Protein AF-A0A9D1V8M0-F1 (afdb_monomer_lite)

Structure (mmCIF, N/CA/C/O backbone):
data_AF-A0A9D1V8M0-F1
#
_entry.id   AF-A0A9D1V8M0-F1
#
loop_
_atom_site.group_PDB
_atom_site.id
_atom_site.type_symbol
_atom_site.label_atom_id
_atom_site.label_alt_id
_atom_site.label_comp_id
_atom_site.label_asym_id
_atom_site.label_entity_id
_atom_site.label_seq_id
_atom_site.pdbx_PDB_ins_code
_atom_site.Cartn_x
_atom_site.Cartn_y
_atom_site.Cartn_z
_atom_site.occupancy
_atom_site.B_iso_or_equiv
_atom_site.auth_seq_id
_atom_site.auth_comp_id
_atom_site.auth_asym_id
_atom_site.auth_atom_id
_atom_site.pdbx_PDB_model_num
ATOM 1 N N . MET A 1 1 ? -7.536 -2.371 11.440 1.00 57.44 1 MET A N 1
ATOM 2 C CA . MET A 1 1 ? -7.067 -2.830 10.118 1.00 57.44 1 MET A CA 1
ATOM 3 C C . MET A 1 1 ? -6.459 -1.662 9.355 1.00 57.44 1 MET A C 1
ATOM 5 O O . MET A 1 1 ? -6.900 -0.531 9.549 1.00 57.44 1 MET A O 1
ATOM 9 N N . ILE A 1 2 ? -5.401 -1.908 8.578 1.00 64.06 2 ILE A N 1
ATOM 10 C CA . ILE A 1 2 ? -4.592 -0.877 7.906 1.00 64.06 2 ILE A CA 1
ATOM 11 C C . ILE A 1 2 ? -4.812 -0.984 6.394 1.00 64.06 2 ILE A C 1
ATOM 13 O O . ILE A 1 2 ? -4.782 -2.082 5.847 1.00 64.06 2 ILE A O 1
ATOM 17 N N . ALA A 1 3 ? -5.012 0.140 5.714 1.00 74.75 3 ALA A N 1
ATOM 18 C CA . ALA A 1 3 ? -4.910 0.241 4.265 1.00 74.75 3 ALA A CA 1
ATOM 19 C C . ALA A 1 3 ? -3.554 0.866 3.923 1.00 74.75 3 ALA A C 1
ATOM 21 O O . ALA A 1 3 ? -3.207 1.942 4.411 1.00 74.75 3 ALA A O 1
ATOM 22 N N . PHE A 1 4 ? -2.760 0.188 3.110 1.00 77.25 4 PHE A N 1
ATOM 23 C CA . PHE A 1 4 ? -1.443 0.664 2.716 1.00 77.25 4 PHE A CA 1
ATOM 24 C C . PHE A 1 4 ? -1.475 1.099 1.257 1.00 77.25 4 PHE A C 1
ATOM 26 O O . PHE A 1 4 ? -1.842 0.323 0.377 1.00 77.25 4 PHE A O 1
ATOM 33 N N . ASN A 1 5 ? -1.082 2.340 1.002 1.00 83.00 5 ASN A N 1
ATOM 34 C CA . ASN A 1 5 ? -0.943 2.879 -0.338 1.00 83.00 5 ASN A CA 1
ATOM 35 C C . ASN A 1 5 ? 0.468 3.443 -0.507 1.00 83.00 5 ASN A C 1
ATOM 37 O O . ASN A 1 5 ? 0.966 4.137 0.379 1.00 83.00 5 ASN A O 1
ATOM 41 N N . TYR A 1 6 ? 1.121 3.186 -1.629 1.00 81.62 6 TYR A N 1
ATOM 42 C CA . TYR A 1 6 ? 2.379 3.846 -1.945 1.00 81.62 6 TYR A CA 1
ATOM 43 C C . TYR A 1 6 ? 2.433 4.239 -3.417 1.00 81.62 6 TYR A C 1
ATOM 45 O O . TYR A 1 6 ? 1.841 3.599 -4.285 1.00 81.62 6 TYR A O 1
ATOM 53 N N . VAL A 1 7 ? 3.165 5.316 -3.673 1.00 85.56 7 VAL A N 1
ATOM 54 C CA . VAL A 1 7 ? 3.464 5.811 -5.009 1.00 85.56 7 VAL A CA 1
ATOM 55 C C . VAL A 1 7 ? 4.975 5.880 -5.159 1.00 85.56 7 VAL A C 1
ATOM 57 O O . VAL A 1 7 ? 5.634 6.554 -4.368 1.00 85.56 7 VAL A O 1
ATOM 60 N N . ALA A 1 8 ? 5.527 5.201 -6.157 1.00 82.94 8 ALA A N 1
ATOM 61 C CA . ALA A 1 8 ? 6.929 5.334 -6.537 1.00 82.94 8 ALA A CA 1
ATOM 62 C C . ALA A 1 8 ? 7.027 6.012 -7.907 1.00 82.94 8 ALA A C 1
ATOM 64 O O . ALA A 1 8 ? 6.364 5.599 -8.850 1.00 82.94 8 ALA A O 1
ATOM 65 N N . GLU A 1 9 ? 7.845 7.049 -8.026 1.00 82.75 9 GLU A N 1
ATOM 66 C CA . GLU A 1 9 ? 8.173 7.713 -9.284 1.00 82.75 9 GLU A CA 1
ATOM 67 C C . GLU A 1 9 ? 9.642 7.434 -9.613 1.00 82.75 9 GLU A C 1
ATOM 69 O O . GLU A 1 9 ? 10.534 7.719 -8.807 1.00 82.75 9 GLU A O 1
ATOM 74 N N . LEU A 1 10 ? 9.874 6.871 -10.797 1.00 81.50 10 LEU A N 1
ATOM 75 C CA . LEU A 1 10 ? 11.191 6.562 -11.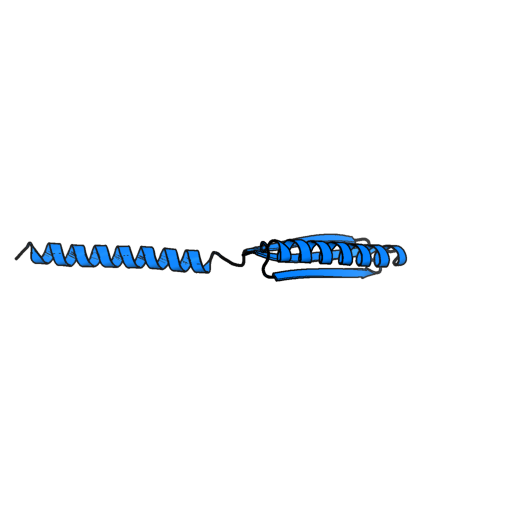343 1.00 81.50 10 LEU A CA 1
ATOM 76 C C . LEU A 1 10 ? 11.355 7.313 -12.665 1.00 81.50 10 LEU A C 1
ATOM 78 O O . LEU A 1 10 ? 10.512 7.192 -13.556 1.00 81.50 10 LEU A O 1
ATOM 82 N N . GLY A 1 11 ? 12.427 8.081 -12.805 1.00 76.56 11 GLY A N 1
ATOM 83 C CA . GLY A 1 11 ? 12.769 8.760 -14.044 1.00 76.56 11 GLY A CA 1
ATOM 84 C C . GLY A 1 11 ? 14.271 8.838 -14.274 1.00 76.56 11 GLY A C 1
ATOM 85 O O . GLY A 1 11 ? 15.046 9.053 -13.343 1.00 76.56 11 GLY A O 1
ATOM 86 N N . SER A 1 12 ? 14.673 8.638 -15.526 1.00 71.62 12 SER A N 1
ATOM 87 C CA . SER A 1 12 ? 16.058 8.712 -15.991 1.00 71.62 12 SER A CA 1
ATOM 88 C C . SER A 1 12 ? 16.102 9.277 -17.404 1.00 71.62 12 SER A C 1
ATOM 90 O O . SER A 1 12 ? 15.154 9.135 -18.180 1.00 71.62 12 SER A O 1
ATOM 92 N N . GLU A 1 13 ? 17.234 9.880 -17.750 1.00 70.06 13 GLU A N 1
ATOM 93 C CA . GLU A 1 13 ? 17.539 10.338 -19.106 1.00 70.06 13 GLU A CA 1
ATOM 94 C C . GLU A 1 13 ? 17.841 9.166 -20.066 1.00 70.06 13 GLU A C 1
ATOM 96 O O . GLU A 1 13 ? 17.583 9.271 -21.261 1.00 70.06 13 GLU A O 1
ATOM 101 N N . LEU A 1 14 ? 18.301 8.014 -19.551 1.00 62.72 14 LEU A N 1
ATOM 102 C CA . LEU A 1 14 ? 18.676 6.813 -20.317 1.00 62.72 14 LEU A CA 1
ATOM 103 C C . LEU A 1 14 ? 17.717 5.653 -19.980 1.00 62.72 14 LEU A C 1
ATOM 105 O O . LEU A 1 14 ? 17.989 4.791 -19.145 1.00 62.72 14 LEU A O 1
ATOM 109 N N . GLY A 1 15 ? 16.537 5.661 -20.604 1.00 61.03 15 GLY A N 1
ATOM 110 C CA . GLY A 1 15 ? 15.335 4.931 -20.171 1.00 61.03 15 GLY A CA 1
ATOM 111 C C . GLY A 1 15 ? 15.362 3.391 -20.095 1.00 61.03 15 GLY A C 1
ATOM 112 O O . GLY A 1 15 ? 14.412 2.828 -19.558 1.00 61.03 15 GLY A O 1
ATOM 113 N N . GLN A 1 16 ? 16.391 2.677 -20.568 1.00 67.38 16 GLN A N 1
ATOM 114 C CA . GLN A 1 16 ? 16.369 1.198 -20.596 1.00 67.38 16 GLN A CA 1
ATOM 115 C C . GLN A 1 16 ? 16.539 0.550 -19.212 1.00 67.38 16 GLN A C 1
ATOM 117 O O . GLN A 1 16 ? 15.768 -0.337 -18.844 1.00 67.38 16 GLN A O 1
ATOM 122 N N . ASN A 1 17 ? 17.488 1.025 -18.402 1.00 74.62 17 ASN A N 1
ATOM 123 C CA . ASN A 1 17 ? 17.762 0.430 -17.086 1.00 74.62 17 ASN A CA 1
ATOM 124 C C . ASN A 1 17 ? 16.625 0.672 -16.082 1.00 74.62 17 ASN A C 1
ATOM 126 O O . ASN A 1 17 ? 16.446 -0.092 -15.133 1.00 74.62 17 ASN A O 1
ATOM 130 N N . MET A 1 18 ? 15.821 1.715 -16.299 1.00 75.31 18 MET A N 1
ATOM 131 C CA . MET A 1 18 ? 14.734 2.050 -15.388 1.00 75.31 18 MET A CA 1
ATOM 132 C C . MET A 1 18 ? 13.458 1.238 -15.606 1.00 75.31 18 MET A C 1
ATOM 134 O O . MET A 1 18 ? 12.707 1.062 -14.650 1.00 75.31 18 MET A O 1
ATOM 138 N N . VAL A 1 19 ? 13.218 0.689 -16.801 1.00 78.81 19 VAL A N 1
ATOM 139 C CA . VAL A 1 19 ? 12.096 -0.246 -17.01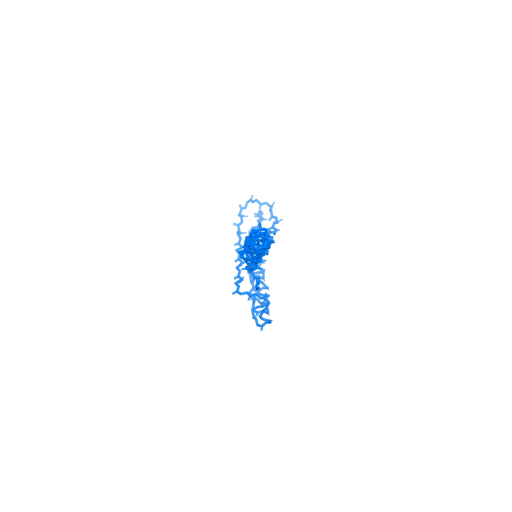0 1.00 78.81 19 VAL A CA 1
ATOM 140 C C . VAL A 1 19 ? 12.328 -1.525 -16.207 1.00 78.81 19 VAL A C 1
ATOM 142 O O . VAL A 1 19 ? 11.426 -1.996 -15.515 1.00 78.81 19 VAL A O 1
ATOM 145 N N . LEU A 1 20 ? 13.562 -2.041 -16.224 1.00 82.62 20 LEU A N 1
ATOM 146 C CA . LEU A 1 20 ? 13.956 -3.192 -15.413 1.00 82.62 20 LEU A CA 1
ATOM 147 C C . LEU A 1 20 ? 13.830 -2.885 -13.912 1.00 82.62 20 LEU A C 1
ATOM 149 O O . LEU A 1 20 ? 13.264 -3.679 -13.163 1.00 82.62 20 LEU A O 1
ATOM 153 N N . ALA A 1 21 ? 14.300 -1.711 -13.479 1.00 80.38 21 ALA A N 1
ATOM 154 C CA . ALA A 1 21 ? 14.176 -1.276 -12.090 1.00 80.38 21 ALA A CA 1
ATOM 155 C C . ALA A 1 21 ? 12.707 -1.149 -11.650 1.00 80.38 21 ALA A C 1
ATOM 157 O O . ALA A 1 21 ? 12.359 -1.601 -10.563 1.00 80.38 21 ALA A O 1
ATOM 158 N N . ALA A 1 22 ? 11.831 -0.599 -12.497 1.00 82.00 22 ALA A N 1
ATOM 159 C CA . ALA A 1 22 ? 10.400 -0.489 -12.223 1.00 82.00 22 ALA A CA 1
ATOM 160 C C . ALA A 1 22 ? 9.722 -1.864 -12.134 1.00 82.00 22 ALA A C 1
ATOM 162 O O . ALA A 1 22 ? 8.914 -2.089 -11.233 1.00 82.00 22 ALA A O 1
ATOM 163 N N . ALA A 1 23 ? 10.082 -2.797 -13.019 1.00 84.12 23 ALA A N 1
ATOM 164 C CA . ALA A 1 23 ? 9.581 -4.168 -12.982 1.00 84.12 23 ALA A CA 1
ATOM 165 C C . ALA A 1 23 ? 10.013 -4.896 -11.697 1.00 84.12 23 ALA A C 1
ATOM 167 O O . ALA A 1 23 ? 9.183 -5.510 -11.026 1.00 84.12 23 ALA A O 1
ATOM 168 N N . LEU A 1 24 ? 11.283 -4.765 -11.298 1.00 87.50 24 LEU A N 1
ATOM 169 C CA . LEU A 1 24 ? 11.785 -5.318 -10.036 1.00 87.50 24 LEU A CA 1
ATOM 170 C C . LEU A 1 24 ? 11.081 -4.699 -8.826 1.00 87.50 24 LEU A C 1
ATOM 172 O O . LEU A 1 24 ? 10.665 -5.419 -7.918 1.00 87.50 24 LEU A O 1
ATOM 176 N N . LEU A 1 25 ? 10.895 -3.377 -8.833 1.00 84.06 25 LEU A N 1
ATOM 177 C CA . LEU A 1 25 ? 10.183 -2.669 -7.773 1.00 84.06 25 LEU A CA 1
ATOM 178 C C . LEU A 1 25 ? 8.722 -3.127 -7.680 1.00 84.06 25 LEU A C 1
ATOM 180 O O . LEU A 1 25 ? 8.181 -3.238 -6.579 1.00 84.06 25 LEU A O 1
ATOM 184 N N . ARG A 1 26 ? 8.093 -3.431 -8.822 1.00 85.81 26 ARG A N 1
ATOM 185 C CA . ARG A 1 26 ? 6.728 -3.954 -8.864 1.00 85.81 26 ARG A CA 1
ATOM 186 C C . ARG A 1 26 ? 6.637 -5.347 -8.255 1.00 85.81 26 ARG A C 1
ATOM 188 O O . ARG A 1 26 ? 5.794 -5.563 -7.394 1.00 85.81 26 ARG A O 1
ATOM 195 N N . ILE A 1 27 ? 7.536 -6.250 -8.637 1.00 87.44 27 ILE A N 1
ATOM 196 C CA . ILE A 1 27 ? 7.582 -7.613 -8.090 1.00 87.44 27 ILE A CA 1
ATOM 197 C C . ILE A 1 27 ? 7.826 -7.575 -6.577 1.00 87.44 27 ILE A C 1
ATOM 199 O O . ILE A 1 27 ? 7.121 -8.237 -5.816 1.00 87.44 27 ILE A O 1
ATOM 203 N N . ALA A 1 28 ? 8.790 -6.767 -6.124 1.00 84.88 28 ALA A N 1
ATOM 204 C CA . ALA A 1 28 ? 9.077 -6.599 -4.702 1.00 84.88 28 ALA A CA 1
ATOM 205 C C . ALA A 1 28 ? 7.865 -6.041 -3.935 1.00 84.88 28 ALA A C 1
ATOM 207 O O . ALA A 1 28 ? 7.559 -6.500 -2.834 1.00 84.88 28 ALA A O 1
ATOM 208 N N . SER A 1 29 ? 7.149 -5.085 -4.531 1.00 85.31 29 SER A N 1
ATOM 209 C CA . SER A 1 29 ? 5.915 -4.543 -3.971 1.00 85.31 29 SER A CA 1
ATOM 210 C C . SER A 1 29 ? 4.803 -5.584 -3.875 1.00 85.31 29 SER A C 1
ATOM 212 O O . SER A 1 29 ? 4.185 -5.695 -2.818 1.00 85.31 29 SER A O 1
ATOM 214 N N . ASP A 1 30 ? 4.555 -6.349 -4.936 1.00 85.44 30 ASP A N 1
ATOM 215 C CA . ASP A 1 30 ? 3.485 -7.345 -4.946 1.00 85.44 30 ASP A CA 1
ATOM 216 C C . ASP A 1 30 ? 3.768 -8.446 -3.906 1.00 85.44 30 ASP A C 1
ATOM 218 O O . ASP A 1 30 ? 2.875 -8.817 -3.143 1.00 85.44 30 ASP A O 1
ATOM 222 N N . LEU A 1 31 ? 5.027 -8.887 -3.767 1.00 87.38 31 LEU A N 1
ATOM 223 C CA . LEU A 1 31 ? 5.445 -9.817 -2.705 1.00 87.38 31 LEU A CA 1
ATOM 224 C C . LEU A 1 31 ? 5.211 -9.243 -1.302 1.00 87.38 31 LEU A C 1
ATOM 226 O O . LEU A 1 31 ? 4.698 -9.936 -0.418 1.00 87.38 31 LEU A O 1
ATOM 230 N N . PHE A 1 32 ? 5.556 -7.972 -1.094 1.00 82.75 32 PHE A N 1
ATOM 231 C CA . PHE A 1 32 ? 5.332 -7.291 0.178 1.00 82.75 32 PHE A CA 1
ATOM 232 C C . PHE A 1 32 ? 3.835 -7.139 0.493 1.00 82.75 32 PHE A C 1
ATOM 234 O O . PHE A 1 32 ? 3.412 -7.377 1.626 1.00 82.75 32 PHE A O 1
ATOM 241 N N . GLY A 1 33 ? 3.014 -6.817 -0.510 1.00 83.25 33 GLY A N 1
ATOM 242 C CA . GLY A 1 33 ? 1.558 -6.754 -0.390 1.00 83.25 33 GLY A CA 1
ATOM 243 C C . GLY A 1 33 ? 0.943 -8.103 -0.014 1.00 83.25 33 GLY A C 1
ATOM 244 O O . GLY A 1 33 ? 0.166 -8.178 0.940 1.00 83.25 33 GLY A O 1
ATOM 245 N N . VAL A 1 34 ? 1.346 -9.186 -0.689 1.00 84.38 34 VAL A N 1
ATOM 246 C CA . VAL A 1 34 ? 0.905 -10.558 -0.372 1.00 84.38 34 VAL A CA 1
ATOM 247 C C . VAL A 1 34 ? 1.292 -10.948 1.055 1.00 84.38 34 VAL A C 1
ATOM 249 O O . VAL A 1 34 ? 0.467 -11.504 1.783 1.00 84.38 34 VAL A O 1
ATOM 252 N N . TYR A 1 35 ? 2.512 -10.623 1.491 1.00 83.88 35 TYR A N 1
ATOM 253 C CA . TYR A 1 35 ? 2.957 -10.868 2.864 1.00 83.88 35 TYR A CA 1
ATOM 254 C C . TYR A 1 35 ? 2.069 -10.152 3.898 1.00 83.88 35 TYR A C 1
ATOM 256 O O . TYR A 1 35 ? 1.609 -10.776 4.861 1.00 83.88 35 TYR A O 1
ATOM 264 N N . LEU A 1 36 ? 1.776 -8.865 3.683 1.00 79.50 36 LEU A N 1
ATOM 265 C CA . LEU A 1 36 ? 0.953 -8.057 4.590 1.00 79.50 36 LEU A CA 1
ATOM 266 C C . LEU A 1 36 ? -0.503 -8.541 4.675 1.00 79.50 36 LEU A C 1
ATOM 268 O O . LEU A 1 36 ? -1.079 -8.569 5.770 1.00 79.50 36 LEU A O 1
ATOM 272 N N . ILE A 1 37 ? -1.085 -8.939 3.541 1.00 81.44 37 ILE A N 1
ATOM 273 C CA . ILE A 1 37 ? -2.450 -9.481 3.468 1.00 81.44 37 ILE A CA 1
ATOM 274 C C . ILE A 1 37 ? -2.507 -10.869 4.124 1.00 81.44 37 ILE A C 1
ATOM 276 O O . ILE A 1 37 ? -3.396 -11.136 4.932 1.00 81.44 37 ILE A O 1
ATOM 280 N N . SER A 1 38 ? -1.521 -11.735 3.862 1.00 82.50 38 SER A N 1
ATOM 281 C CA . SER A 1 38 ? -1.430 -13.083 4.448 1.00 82.50 38 SER A CA 1
ATOM 282 C C . SER A 1 38 ? -1.340 -13.052 5.980 1.00 82.50 38 SER A C 1
ATOM 284 O O . SER A 1 38 ? -2.002 -13.826 6.673 1.00 82.50 38 SER A O 1
ATOM 286 N N . LYS A 1 39 ? -0.599 -12.087 6.539 1.00 81.62 39 LYS A N 1
ATOM 287 C CA . LYS A 1 39 ? -0.518 -11.860 7.993 1.00 81.62 39 LYS A CA 1
ATOM 288 C C . LYS A 1 39 ? -1.747 -11.151 8.586 1.00 81.62 39 LYS A C 1
ATOM 290 O O . LYS A 1 39 ? -1.746 -10.879 9.786 1.00 81.62 39 LYS A O 1
ATOM 295 N N . ARG A 1 40 ? -2.781 -10.849 7.784 1.00 71.44 40 ARG A N 1
ATOM 296 C CA . ARG A 1 40 ? -3.982 -10.072 8.162 1.00 71.44 40 ARG A CA 1
ATOM 297 C C . ARG A 1 4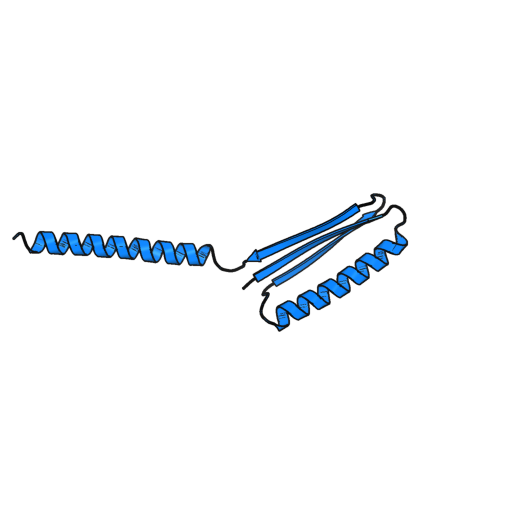0 ? -3.670 -8.708 8.799 1.00 71.44 40 ARG A C 1
ATOM 299 O O . ARG A 1 40 ? -4.453 -8.193 9.593 1.00 71.44 40 ARG A O 1
ATOM 306 N N . GLN A 1 41 ? -2.517 -8.118 8.477 1.00 67.75 41 GLN A N 1
ATOM 307 C CA . GLN A 1 41 ? -2.133 -6.795 8.983 1.00 67.75 41 GLN A CA 1
ATOM 308 C C . GLN A 1 41 ? -2.664 -5.662 8.098 1.00 67.75 41 GLN A C 1
ATOM 310 O O . GLN A 1 41 ? -2.798 -4.526 8.562 1.00 67.75 41 GLN A O 1
ATOM 315 N N . CYS A 1 42 ? -2.996 -5.973 6.844 1.00 70.0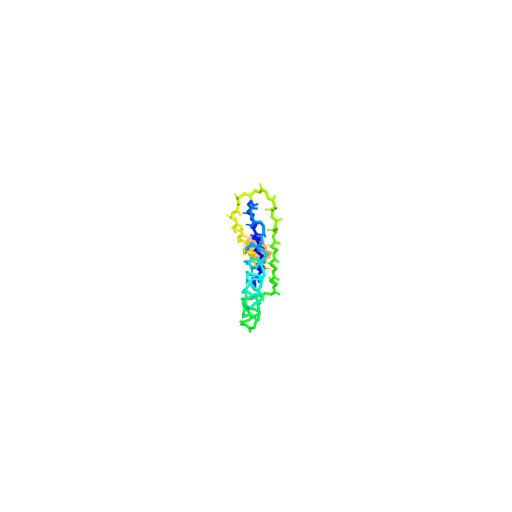6 42 CYS A N 1
ATOM 316 C CA . CYS A 1 42 ? -3.468 -5.021 5.853 1.00 70.06 42 CYS A CA 1
ATOM 317 C C . CYS A 1 42 ? -4.717 -5.549 5.135 1.00 70.06 42 CYS A C 1
ATOM 319 O O . CYS A 1 42 ? -4.708 -6.680 4.657 1.00 70.06 42 CYS A O 1
ATOM 321 N N . ASP A 1 43 ? -5.762 -4.724 5.052 1.00 75.38 43 ASP A N 1
ATOM 322 C CA . ASP A 1 43 ? -7.017 -5.068 4.357 1.00 75.38 43 ASP A CA 1
ATOM 323 C C . ASP A 1 43 ? -6.974 -4.717 2.877 1.00 75.38 43 ASP A C 1
ATOM 325 O O . ASP A 1 43 ? -7.598 -5.372 2.048 1.00 75.38 43 ASP A O 1
ATOM 329 N N . ALA A 1 44 ? -6.252 -3.649 2.551 1.00 76.12 44 ALA A N 1
ATOM 330 C CA . ALA A 1 44 ? -6.151 -3.132 1.203 1.00 76.12 44 ALA A CA 1
ATOM 331 C C . ALA A 1 44 ? -4.729 -2.635 0.969 1.00 76.12 44 ALA A C 1
ATOM 333 O O . ALA A 1 44 ? -4.256 -1.739 1.670 1.00 76.12 44 ALA A O 1
ATOM 334 N N . TYR A 1 45 ? -4.068 -3.211 -0.030 1.00 81.88 45 TYR A N 1
ATOM 335 C CA . TYR A 1 45 ? -2.740 -2.815 -0.478 1.00 81.88 45 TYR A CA 1
ATOM 336 C C . TYR A 1 45 ? -2.835 -2.243 -1.892 1.00 81.88 45 TYR A C 1
ATOM 338 O O . TYR A 1 45 ? -3.364 -2.899 -2.790 1.00 81.88 45 TYR A O 1
ATOM 346 N N . LYS A 1 46 ? -2.317 -1.031 -2.100 1.00 83.81 46 LYS A N 1
ATOM 347 C CA . LYS A 1 46 ? -2.195 -0.418 -3.425 1.00 83.81 46 LYS A CA 1
ATOM 348 C C . LYS A 1 46 ? -0.787 0.126 -3.630 1.00 83.81 46 LYS A C 1
ATOM 350 O O . LYS A 1 46 ? -0.246 0.824 -2.777 1.00 83.81 46 LYS A O 1
ATOM 355 N N . GLY A 1 47 ? -0.218 -0.189 -4.783 1.00 83.56 47 GLY A N 1
ATOM 356 C CA . GLY A 1 47 ? 1.051 0.349 -5.239 1.00 83.56 47 GLY A CA 1
ATOM 357 C C . GLY A 1 47 ? 0.916 0.931 -6.625 1.00 83.56 47 GLY A C 1
ATOM 358 O O . GLY A 1 47 ? 0.579 0.185 -7.542 1.00 83.56 47 GLY A O 1
ATOM 359 N N . ASP A 1 48 ? 1.201 2.219 -6.780 1.00 84.19 48 ASP A N 1
ATOM 360 C CA . ASP A 1 48 ? 1.284 2.870 -8.085 1.00 84.19 48 ASP A CA 1
ATOM 361 C C . ASP A 1 48 ? 2.761 3.182 -8.384 1.00 84.19 48 ASP A C 1
ATOM 363 O O . ASP A 1 48 ? 3.457 3.791 -7.571 1.00 84.19 48 ASP A O 1
ATOM 367 N N . ILE A 1 49 ? 3.266 2.745 -9.540 1.00 84.69 49 ILE A N 1
ATOM 368 C CA . ILE A 1 49 ? 4.638 3.029 -9.984 1.00 84.69 49 ILE A CA 1
ATOM 369 C C . ILE A 1 49 ? 4.549 3.844 -11.271 1.00 84.69 49 ILE A C 1
ATOM 371 O O . ILE A 1 49 ? 4.038 3.360 -12.278 1.00 84.69 49 ILE A O 1
ATOM 375 N N . TYR A 1 50 ? 5.034 5.082 -11.234 1.00 84.06 50 TYR A N 1
ATOM 376 C CA . TYR A 1 50 ? 5.060 5.990 -12.373 1.00 84.06 50 TYR A CA 1
ATOM 377 C C . TYR A 1 50 ? 6.455 6.062 -12.974 1.00 84.06 50 TYR A C 1
ATOM 379 O O . TYR A 1 50 ? 7.457 6.183 -12.268 1.00 84.06 50 TYR A O 1
ATOM 387 N N . PHE A 1 51 ? 6.489 6.052 -14.300 1.00 80.12 51 PHE A N 1
ATOM 388 C CA . PHE A 1 51 ? 7.703 6.180 -15.084 1.00 80.12 51 PHE A CA 1
ATOM 389 C C . PHE A 1 51 ? 7.736 7.550 -15.767 1.00 80.12 51 PHE A C 1
ATOM 391 O O . PHE A 1 51 ? 6.813 7.888 -16.512 1.00 80.12 51 PHE A O 1
ATOM 398 N N . ARG A 1 52 ? 8.777 8.349 -15.512 1.00 78.31 52 ARG A N 1
ATOM 399 C CA . ARG A 1 52 ? 8.987 9.654 -16.161 1.00 78.31 52 ARG A CA 1
ATOM 400 C C . ARG A 1 52 ? 10.229 9.609 -17.049 1.00 78.31 52 ARG A C 1
ATOM 402 O O . ARG A 1 52 ? 11.352 9.578 -16.561 1.00 78.31 52 ARG A O 1
ATOM 409 N N . LEU A 1 53 ? 10.024 9.628 -18.363 1.00 75.75 53 LEU A N 1
ATOM 410 C CA . LEU A 1 53 ? 11.110 9.714 -19.341 1.00 75.75 53 LEU A CA 1
ATOM 411 C C . LEU A 1 53 ? 11.669 11.136 -19.419 1.00 75.75 53 LEU A C 1
ATOM 413 O O . LEU A 1 53 ? 10.906 12.100 -19.419 1.00 75.75 53 LEU A O 1
ATOM 417 N N . GLY A 1 54 ? 12.994 11.257 -19.520 1.00 73.56 54 GLY A N 1
ATOM 418 C CA . GLY A 1 54 ? 13.671 12.534 -19.770 1.00 73.56 54 GLY A CA 1
ATOM 419 C C . GLY A 1 54 ? 13.856 13.425 -18.542 1.00 73.56 54 GLY A C 1
ATOM 420 O O . GLY A 1 54 ? 14.437 14.495 -18.669 1.00 73.56 54 GLY A O 1
ATOM 421 N N . TRP A 1 55 ? 13.406 12.992 -17.361 1.00 72.75 55 TRP A N 1
ATOM 422 C CA . TRP A 1 55 ? 13.660 13.655 -16.081 1.00 72.75 55 TRP A CA 1
ATOM 423 C C . TRP A 1 55 ? 14.338 12.685 -15.127 1.00 72.75 55 TRP A C 1
ATOM 425 O O . TRP A 1 55 ? 13.794 11.620 -14.853 1.00 72.75 55 TRP A O 1
ATOM 435 N N . ASN A 1 56 ? 15.489 13.068 -14.581 1.00 75.19 56 ASN A N 1
ATOM 436 C CA . ASN A 1 56 ? 16.175 12.278 -13.569 1.00 75.19 56 ASN A CA 1
ATOM 437 C C . ASN A 1 56 ? 15.492 12.489 -12.205 1.00 75.19 56 ASN A C 1
ATOM 439 O O . ASN A 1 56 ? 15.642 13.544 -11.587 1.00 75.19 56 ASN A O 1
ATOM 443 N N . ASN A 1 57 ? 14.677 11.529 -11.764 1.00 74.19 57 ASN A N 1
ATOM 444 C CA . ASN A 1 57 ? 13.917 11.635 -10.519 1.00 74.19 57 ASN A CA 1
ATOM 445 C C . ASN A 1 57 ? 13.745 10.262 -9.861 1.00 74.19 57 ASN A C 1
ATOM 447 O O . ASN A 1 57 ? 13.405 9.278 -10.515 1.00 74.19 57 ASN A O 1
ATOM 451 N N . PHE A 1 58 ? 13.937 10.208 -8.549 1.00 77.88 58 PHE A N 1
ATOM 452 C CA . PHE A 1 58 ? 13.629 9.046 -7.728 1.00 77.88 58 PHE A CA 1
ATOM 453 C C . PHE A 1 58 ? 12.850 9.521 -6.508 1.00 77.88 58 PHE A C 1
ATOM 455 O O . PHE A 1 58 ? 13.396 10.195 -5.632 1.00 77.88 58 PHE A O 1
ATOM 462 N N . LYS A 1 59 ? 11.561 9.186 -6.448 1.00 78.81 59 LYS A N 1
ATOM 463 C CA . LYS A 1 59 ? 10.690 9.608 -5.350 1.00 78.81 59 LYS A CA 1
ATOM 464 C C . LYS A 1 59 ? 9.798 8.464 -4.913 1.00 78.81 59 LYS A C 1
ATOM 466 O O . LYS A 1 59 ? 9.073 7.895 -5.716 1.00 78.81 59 LYS A O 1
ATOM 471 N N . ILE A 1 60 ? 9.792 8.173 -3.619 1.00 76.88 60 ILE A N 1
ATOM 472 C CA . ILE A 1 60 ? 8.886 7.190 -3.021 1.00 76.88 60 ILE A CA 1
ATOM 473 C C . ILE A 1 60 ? 8.022 7.916 -1.994 1.00 76.88 60 ILE A C 1
ATOM 475 O O . ILE A 1 60 ? 8.530 8.566 -1.085 1.00 76.88 60 ILE A O 1
ATOM 479 N N . SER A 1 61 ? 6.705 7.831 -2.158 1.00 76.25 61 SER A N 1
ATOM 480 C CA . SER A 1 61 ? 5.704 8.398 -1.256 1.00 76.25 61 SER A CA 1
ATOM 481 C C . SER A 1 61 ? 4.880 7.271 -0.650 1.00 76.25 61 SER A C 1
ATOM 483 O O . SER A 1 61 ? 4.123 6.599 -1.344 1.00 76.25 61 SER A O 1
ATOM 485 N N . LEU A 1 62 ? 5.018 7.069 0.656 1.00 74.44 62 LEU A N 1
ATO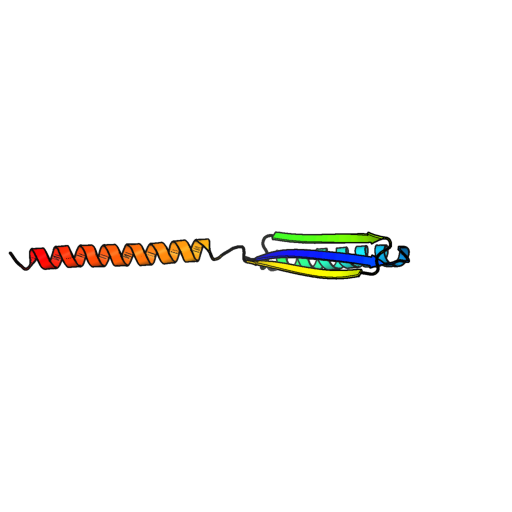M 486 C CA . LEU A 1 62 ? 4.297 6.048 1.413 1.00 74.44 62 LEU A CA 1
ATOM 487 C C . LEU A 1 62 ? 3.114 6.693 2.144 1.00 74.44 62 LEU A C 1
ATOM 489 O O . LEU A 1 62 ? 3.275 7.697 2.836 1.00 74.44 62 LEU A O 1
ATOM 493 N N . ARG A 1 63 ? 1.917 6.126 1.992 1.00 66.38 63 ARG A N 1
ATOM 494 C CA . ARG A 1 63 ? 0.682 6.534 2.672 1.00 66.38 63 ARG A CA 1
ATOM 495 C C . ARG A 1 63 ? 0.048 5.319 3.345 1.00 66.38 63 ARG A C 1
ATOM 497 O O . ARG A 1 63 ? -0.707 4.571 2.732 1.00 66.38 63 ARG A O 1
ATOM 504 N N . ALA A 1 64 ? 0.317 5.142 4.633 1.00 59.28 64 ALA A N 1
ATOM 505 C CA . ALA A 1 64 ? -0.430 4.198 5.455 1.00 59.28 64 ALA A CA 1
ATOM 506 C C . ALA A 1 64 ? -1.702 4.888 5.972 1.00 59.28 64 ALA A C 1
ATOM 508 O O . ALA A 1 64 ? -1.633 5.794 6.801 1.00 59.28 64 ALA A O 1
ATOM 509 N N . ILE A 1 65 ? -2.863 4.484 5.462 1.00 60.91 65 ILE A N 1
ATOM 510 C CA . ILE A 1 65 ? -4.168 4.938 5.940 1.00 60.91 65 ILE A CA 1
ATOM 511 C C . ILE A 1 65 ? -4.648 3.910 6.960 1.00 60.91 65 ILE A C 1
ATOM 513 O O . ILE A 1 65 ? -4.952 2.767 6.627 1.00 60.91 65 ILE A O 1
ATOM 517 N N . LEU A 1 66 ? -4.724 4.294 8.230 1.00 52.66 66 LEU A N 1
ATOM 518 C CA . LEU A 1 66 ? -5.341 3.444 9.241 1.00 52.66 66 LEU A CA 1
ATOM 519 C C . LEU A 1 66 ? -6.846 3.361 8.931 1.00 52.66 66 LEU A C 1
ATOM 521 O O . LEU A 1 66 ? -7.571 4.332 9.129 1.00 52.66 66 LEU A O 1
ATOM 525 N N . ALA A 1 67 ? -7.328 2.224 8.427 1.00 53.50 67 ALA A N 1
ATOM 526 C CA . ALA A 1 67 ? -8.723 2.078 8.004 1.00 53.50 67 ALA A CA 1
ATOM 527 C C . ALA A 1 67 ? -9.715 1.993 9.184 1.00 53.50 67 ALA A C 1
ATOM 529 O O . ALA A 1 67 ? -10.918 1.926 8.972 1.00 53.50 67 ALA A O 1
ATOM 530 N N . PHE A 1 68 ? -9.251 2.038 10.437 1.00 51.56 68 PHE A N 1
ATOM 531 C CA . PHE A 1 68 ? -10.102 1.974 11.627 1.00 51.56 68 PHE A CA 1
ATOM 532 C C . PHE A 1 68 ? -9.523 2.850 12.746 1.00 51.56 68 PHE A C 1
ATOM 534 O O . PHE A 1 68 ? -8.527 2.455 13.345 1.00 51.56 68 PHE A O 1
ATOM 541 N N . ASN A 1 69 ? -10.129 4.023 13.014 1.00 55.78 69 ASN A N 1
ATOM 542 C CA . ASN A 1 69 ? -10.389 4.496 14.390 1.00 55.78 69 ASN A CA 1
ATOM 543 C C . ASN A 1 69 ? -11.059 5.869 14.539 1.00 55.78 69 ASN A C 1
ATOM 545 O O . ASN A 1 69 ? -11.582 6.105 15.616 1.00 55.78 69 ASN A O 1
ATOM 549 N N . VAL A 1 70 ? -11.116 6.771 13.550 1.00 60.44 70 VAL A N 1
ATOM 550 C CA . VAL A 1 70 ? -11.763 8.088 13.790 1.00 60.44 70 VAL A CA 1
ATOM 551 C C . VAL A 1 70 ? -13.267 7.940 14.022 1.00 60.44 70 VAL A C 1
ATOM 553 O O . VAL A 1 70 ? -13.800 8.501 14.972 1.00 60.44 70 VAL A O 1
ATOM 556 N N . LEU A 1 71 ? -13.949 7.128 13.210 1.00 57.66 71 LEU A N 1
ATOM 557 C CA . LEU A 1 71 ? -15.388 6.906 13.356 1.00 57.66 71 LEU A CA 1
ATOM 558 C C . LEU A 1 71 ? -15.724 6.151 14.653 1.00 57.66 71 LEU A C 1
ATOM 560 O O . LEU A 1 71 ? -16.680 6.502 15.330 1.00 57.66 71 LEU A O 1
ATOM 564 N N . LEU A 1 72 ? -14.921 5.152 15.038 1.00 62.72 72 LEU A N 1
ATOM 565 C CA . LEU A 1 72 ? -15.103 4.448 16.313 1.00 62.72 72 LEU A CA 1
ATOM 566 C C . LEU A 1 72 ? -14.783 5.333 17.520 1.00 62.72 72 LEU A C 1
ATOM 568 O O . LEU A 1 72 ? -15.526 5.286 18.494 1.00 62.72 72 LEU A O 1
ATOM 572 N N . LEU A 1 73 ? -13.730 6.157 17.461 1.00 68.38 73 LEU A N 1
ATOM 573 C CA . LEU A 1 73 ? -13.455 7.182 18.475 1.00 68.38 73 LEU A CA 1
ATOM 574 C C . LEU A 1 73 ? -14.618 8.158 18.583 1.00 68.38 73 LEU A C 1
ATOM 576 O O . LEU A 1 73 ? -15.025 8.488 19.690 1.00 68.38 73 LEU A O 1
ATOM 580 N N . PHE A 1 74 ? -15.181 8.579 17.452 1.00 77.31 74 PHE A N 1
ATOM 581 C CA . PHE A 1 74 ? -16.339 9.460 17.423 1.00 77.31 74 PHE A CA 1
ATOM 582 C C . PHE A 1 74 ? -17.571 8.789 18.044 1.00 77.31 74 PHE A C 1
ATOM 584 O O . PHE A 1 74 ? -18.206 9.370 18.918 1.00 77.31 74 PHE A O 1
ATOM 591 N N . VAL A 1 75 ? -17.865 7.536 17.687 1.00 79.56 75 VAL A N 1
ATOM 592 C CA . VAL A 1 75 ? -18.970 6.757 18.274 1.00 79.56 75 VAL A CA 1
ATOM 593 C C . VAL A 1 75 ? -18.761 6.534 19.776 1.00 79.56 75 VAL A C 1
ATOM 595 O O . VAL A 1 75 ? -19.698 6.694 20.557 1.00 79.56 75 VAL A O 1
ATOM 598 N N . ALA A 1 76 ? -17.539 6.214 20.206 1.00 80.88 76 ALA A N 1
ATOM 599 C CA . ALA A 1 76 ? -17.198 6.062 21.617 1.00 80.88 76 ALA A CA 1
ATOM 600 C C . ALA A 1 76 ? -17.333 7.391 22.380 1.00 80.88 76 ALA A C 1
ATOM 602 O O . ALA A 1 76 ? -17.918 7.414 23.463 1.00 80.88 76 ALA A O 1
ATOM 603 N N . ALA A 1 77 ? -16.866 8.501 21.804 1.00 85.00 77 ALA A N 1
ATOM 604 C CA . ALA A 1 77 ? -16.994 9.835 22.383 1.00 85.00 77 ALA A CA 1
ATOM 605 C C . ALA A 1 77 ? -18.465 10.255 22.520 1.00 85.00 77 ALA A C 1
ATOM 607 O O . ALA A 1 77 ? -18.876 10.706 23.588 1.00 85.00 77 ALA A O 1
ATOM 608 N N . VAL A 1 78 ? -19.279 10.034 21.483 1.00 89.38 78 VAL A N 1
ATOM 609 C CA . VAL A 1 78 ? -20.726 10.295 21.513 1.00 89.38 78 VAL A CA 1
ATOM 610 C C . VAL A 1 78 ? -21.417 9.430 22.567 1.00 89.38 78 VAL A C 1
ATOM 612 O O . VAL A 1 78 ? -22.239 9.940 23.326 1.00 89.38 78 VAL A O 1
ATOM 615 N N . LYS A 1 79 ? -21.058 8.145 22.682 1.00 88.88 79 LYS A N 1
ATOM 616 C CA . LYS A 1 79 ? -21.608 7.250 23.712 1.00 88.88 79 LYS A CA 1
ATOM 617 C C . LYS A 1 79 ? -21.311 7.757 25.127 1.00 88.88 79 LYS A C 1
ATOM 619 O O . LYS A 1 79 ? -22.221 7.817 25.950 1.00 88.88 79 LYS A O 1
ATOM 624 N N . ILE A 1 80 ? -20.068 8.160 25.399 1.00 89.62 80 ILE A N 1
ATOM 625 C CA . ILE A 1 80 ? -19.663 8.721 26.699 1.00 89.62 80 ILE A CA 1
ATOM 626 C C . ILE A 1 80 ? -20.411 10.031 26.981 1.00 89.62 80 ILE A C 1
ATOM 628 O O . ILE A 1 80 ? -20.881 10.254 28.098 1.00 89.62 80 ILE A O 1
ATOM 632 N N . PHE A 1 81 ? -20.553 10.890 25.971 1.00 89.44 81 PHE A N 1
ATOM 633 C CA . PHE A 1 81 ? -21.261 12.161 26.098 1.00 89.44 81 PHE A CA 1
ATOM 634 C C . PHE A 1 81 ? -22.750 11.967 26.426 1.00 89.44 81 PHE A C 1
ATOM 636 O O . PHE A 1 81 ? -23.259 12.571 27.371 1.00 89.44 81 PHE A O 1
ATOM 643 N N . LEU A 1 82 ? -23.432 11.067 25.711 1.00 87.31 82 LEU A N 1
ATOM 644 C CA . LEU A 1 82 ? -24.832 10.714 25.972 1.00 87.31 82 LEU A CA 1
ATOM 645 C C . LEU A 1 82 ? -25.025 10.123 27.371 1.00 87.31 82 LEU A C 1
ATOM 647 O O . LEU A 1 82 ? -25.994 10.458 28.052 1.00 87.31 82 LEU A O 1
ATOM 651 N N . GLN A 1 83 ? -24.093 9.281 27.820 1.00 88.06 83 GLN A N 1
ATOM 652 C CA . GLN A 1 83 ? -24.151 8.682 29.149 1.00 88.06 83 GLN A CA 1
ATOM 653 C C . GLN A 1 83 ? -24.059 9.745 30.253 1.00 88.06 83 GLN A C 1
ATOM 655 O O . GLN A 1 83 ? -24.878 9.737 31.172 1.00 88.06 83 GLN A O 1
ATOM 660 N N . LYS A 1 84 ? -23.160 10.729 30.113 1.00 86.12 84 LYS A N 1
ATOM 661 C CA . LYS A 1 84 ? -23.075 11.862 31.050 1.00 86.12 84 LYS A CA 1
ATOM 662 C C . LYS A 1 84 ? -24.344 12.714 31.080 1.00 86.12 84 LYS A C 1
ATOM 664 O O . LYS A 1 84 ? -24.773 13.119 32.159 1.00 86.12 84 LYS A O 1
ATOM 669 N N . ILE A 1 85 ? -24.963 12.981 29.927 1.00 85.25 85 ILE A N 1
ATOM 670 C CA . ILE A 1 85 ? -26.230 13.734 29.870 1.00 85.25 85 ILE A CA 1
ATOM 671 C C . ILE A 1 85 ? -27.345 12.976 30.593 1.00 85.25 85 ILE A C 1
ATOM 673 O O . ILE A 1 85 ? -28.136 13.575 31.327 1.00 85.25 85 ILE A O 1
ATOM 677 N N . LEU A 1 86 ? -27.416 11.660 30.395 1.00 83.00 86 LEU A N 1
ATOM 678 C CA . LEU A 1 86 ? -28.425 10.822 31.029 1.00 83.00 86 LEU A CA 1
ATOM 679 C C . LEU A 1 86 ? -28.233 10.775 32.551 1.00 83.00 86 LEU A C 1
ATOM 681 O O . LEU A 1 86 ? -29.198 10.962 33.291 1.00 83.00 86 LEU A O 1
ATOM 685 N N . GLU A 1 87 ? -26.997 10.601 33.020 1.00 81.00 87 GLU A N 1
ATOM 686 C CA . GLU A 1 87 ? -26.649 10.651 34.446 1.00 81.00 87 GLU A CA 1
ATOM 687 C C . GLU A 1 87 ? -27.020 11.998 35.075 1.00 81.00 87 GLU A C 1
ATOM 689 O O . GLU A 1 87 ? -27.650 12.032 36.136 1.00 81.00 87 GLU A O 1
ATOM 694 N N . TRP A 1 88 ? -26.716 13.104 34.393 1.00 77.06 88 TRP A N 1
ATOM 695 C CA . TRP A 1 88 ? -27.084 14.447 34.842 1.00 77.06 88 TRP A CA 1
ATOM 696 C C . TRP A 1 88 ? -28.608 14.635 34.919 1.00 77.06 88 TRP A C 1
ATOM 698 O O . TRP A 1 88 ? -29.136 15.090 35.936 1.00 77.06 88 TRP A O 1
ATOM 708 N N . SER A 1 89 ? -29.335 14.174 33.899 1.00 71.50 89 SER A N 1
ATOM 709 C CA . SER A 1 89 ? -30.802 14.238 33.847 1.00 71.50 89 SER A CA 1
ATOM 710 C C . SER A 1 89 ? -31.470 13.390 34.936 1.00 71.50 89 SER A C 1
ATOM 712 O O . SER A 1 89 ? -32.509 13.767 35.483 1.00 71.50 89 SER A O 1
ATOM 714 N N . VAL A 1 90 ? -30.901 12.227 35.267 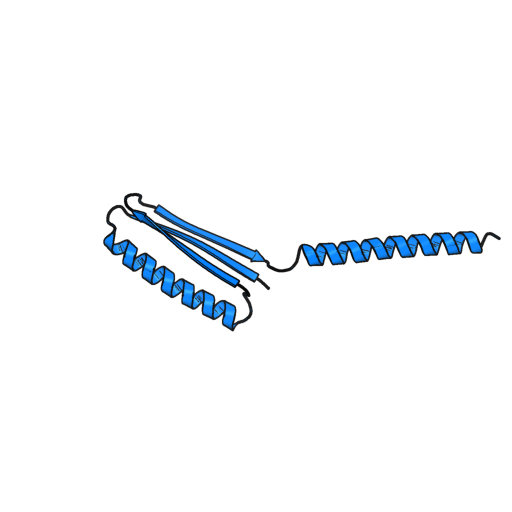1.00 72.06 90 VAL A N 1
ATOM 715 C CA . VAL A 1 90 ? -31.399 11.363 36.350 1.00 72.06 90 VAL A CA 1
ATOM 716 C C . VAL A 1 90 ? -31.113 11.985 37.718 1.00 72.06 90 VAL A C 1
ATOM 718 O O . VAL A 1 90 ? -31.968 11.920 38.607 1.00 72.06 90 VAL A O 1
ATOM 721 N N . HIS A 1 91 ? -29.952 12.621 37.892 1.00 64.69 91 HIS A N 1
ATOM 722 C CA . HIS A 1 91 ? -29.618 13.330 39.125 1.00 64.69 91 HIS A CA 1
ATOM 723 C C . HIS A 1 91 ? -30.559 14.510 39.402 1.00 64.69 91 HIS A C 1
ATOM 725 O O . HIS A 1 91 ? -31.020 14.648 40.537 1.00 64.69 91 HIS A O 1
ATOM 731 N N . GLU A 1 92 ? -30.920 15.300 38.384 1.00 60.06 92 GLU A N 1
ATOM 732 C CA . GLU A 1 92 ? -31.910 16.380 38.526 1.00 60.06 92 GLU A CA 1
ATOM 733 C C . GLU A 1 92 ? -33.311 15.874 38.900 1.00 60.06 92 GLU A C 1
ATOM 735 O O . GLU A 1 92 ? -34.012 16.495 39.703 1.00 60.06 92 GLU A O 1
ATOM 740 N N . ARG A 1 93 ? -33.750 14.735 38.348 1.00 58.72 93 ARG A N 1
ATOM 741 C CA . ARG A 1 93 ? -35.054 14.162 38.726 1.00 58.72 93 ARG A CA 1
ATOM 742 C C . ARG A 1 93 ? -35.054 13.674 40.173 1.00 58.72 93 ARG A C 1
ATOM 744 O O . ARG A 1 93 ? -36.025 13.906 40.889 1.00 58.72 93 ARG A O 1
ATOM 751 N N . LYS A 1 94 ? -33.962 13.047 40.625 1.00 58.31 94 LYS A N 1
ATOM 752 C CA . LYS A 1 94 ? -33.824 12.580 42.014 1.00 58.31 94 LYS A CA 1
ATOM 753 C C . LYS A 1 94 ? -33.714 13.730 43.022 1.00 58.31 94 LYS A C 1
ATOM 755 O O . LYS A 1 94 ? -34.224 13.586 44.131 1.00 58.31 94 LYS A O 1
ATOM 760 N N . SER A 1 95 ? -33.096 14.861 42.668 1.00 57.19 95 SER A N 1
ATOM 761 C CA . SER A 1 95 ? -33.044 16.035 43.555 1.00 57.19 95 SER A CA 1
ATOM 762 C C . SER A 1 95 ? -34.410 16.716 43.689 1.00 57.19 95 SER A C 1
ATOM 764 O O . SER A 1 95 ? -34.815 17.045 44.803 1.00 57.19 95 SER A O 1
ATOM 766 N N . LYS A 1 96 ? -35.181 16.825 42.598 1.00 54.94 96 LYS A N 1
ATOM 767 C CA . LYS A 1 96 ? -36.553 17.367 42.632 1.00 54.94 96 LYS A CA 1
ATOM 768 C C . LYS A 1 96 ? -37.545 16.473 43.385 1.00 54.94 96 LYS A C 1
ATOM 770 O O . LYS A 1 96 ? -38.505 16.986 43.947 1.00 54.94 96 LYS A O 1
ATOM 775 N N . GLN A 1 97 ? -37.312 15.160 43.436 1.00 52.53 97 GLN A N 1
ATOM 776 C CA . GLN A 1 97 ? -38.182 14.216 44.148 1.00 52.53 97 GLN A CA 1
ATOM 777 C C . GLN A 1 97 ? -37.907 14.145 45.663 1.00 52.53 97 GLN A C 1
ATOM 779 O O . GLN A 1 97 ? -38.801 13.777 46.412 1.00 52.53 97 GLN A O 1
ATOM 784 N N . LYS A 1 98 ? -36.705 14.523 46.127 1.00 48.12 98 LYS A N 1
ATOM 785 C CA . LYS A 1 98 ? -36.373 14.632 47.564 1.00 48.12 98 LYS A CA 1
ATOM 786 C C . LYS A 1 98 ? -36.776 15.967 48.207 1.00 48.12 98 LYS A C 1
ATOM 788 O O . LYS A 1 98 ? -36.671 16.095 49.419 1.00 48.12 98 LYS A O 1
ATOM 793 N N . SER A 1 99 ? -37.188 16.955 47.411 1.00 50.59 99 SER A N 1
ATOM 794 C CA . SER A 1 99 ? -37.561 18.299 47.879 1.00 50.59 99 SER A CA 1
ATOM 795 C C . SER A 1 99 ? -39.082 18.511 47.973 1.00 50.59 99 SER A C 1
ATOM 797 O O . SER A 1 99 ? -39.529 19.658 48.032 1.00 50.59 99 SER A O 1
ATOM 799 N N . LYS A 1 100 ? -39.872 17.435 47.940 1.00 41.91 100 LYS A N 1
ATOM 800 C CA . LYS A 1 100 ? -41.329 17.457 48.089 1.00 41.91 100 LYS A CA 1
ATOM 801 C C . LYS A 1 100 ? -41.753 16.624 49.285 1.00 41.91 100 LYS A C 1
ATOM 803 O O . LYS A 1 100 ? -41.134 15.555 49.475 1.00 41.91 100 LYS A O 1
#

pLDDT: mean 74.7, std 11.32, range [41.91, 89.62]

Sequence (100 aa):
MIAFNYVAELGSELGQNMVLAAALLRIASDLFGVYLISKRQCDAYKGDIYFRLGWNNFKISLRAILAFNVLLLFVAAVKIFLQKILEWSVHERKSKQKSK

Organism: NCBI:txid2838510

Secondary structure (DSSP, 8-state):
-EEEEEEEEEEESSTHHHHHHHHHHHHHHHHHHHHHHHTTSEEEEEEEEEEEETS-EEEEEEEEEE-SSHHHHHHHHHHHHHHHHHHHHHHHHHHHHHT-

Radius of gyration: 26.33 Å; chains: 1; bounding box: 60×31×69 Å

Foldseek 3Di:
DKAKEKEKEAEDQPPPVVVVVLVVVVVVQVVVVCVCVVVVVHPHYYYHYHYDYPDGDTDMGIDIDRPDDPVVVVVVVVVVVVVVVVVVVVVVVVVVVVVD